Protein AF-A0A7K8HSU8-F1 (afdb_monomer_lite)

pLDDT: mean 90.06, std 8.22, range [56.69, 96.5]

Sequence (59 aa):
GDSNCSRCLNQVRRPTAEEFQRFLPWFLQDRPTLQCAKGGLGAYDTSVSMDANGTILGE

Organism: NCBI:txid461220

Structure (mmCIF, N/CA/C/O backbone):
data_AF-A0A7K8HSU8-F1
#
_entry.id   AF-A0A7K8HSU8-F1
#
loop_
_atom_site.group_PDB
_atom_site.id
_atom_site.type_symbol
_atom_site.label_atom_id
_atom_site.label_alt_id
_atom_site.label_comp_id
_atom_site.label_asym_id
_atom_site.label_entity_id
_atom_site.label_seq_id
_atom_site.pdbx_PDB_ins_code
_atom_site.Cartn_x
_atom_site.Cartn_y
_atom_site.Cartn_z
_atom_site.occupancy
_atom_site.B_iso_or_equiv
_atom_site.auth_seq_id
_atom_site.auth_comp_id
_atom_site.auth_asym_id
_atom_site.auth_atom_id
_atom_site.pdbx_PDB_model_num
ATOM 1 N N . GLY A 1 1 ? -0.558 8.815 -15.173 1.00 57.06 1 GLY A N 1
ATOM 2 C CA . GLY A 1 1 ? -1.373 8.492 -13.992 1.00 57.06 1 GLY A CA 1
ATOM 3 C C . GLY A 1 1 ? -2.810 8.668 -14.394 1.00 57.06 1 GLY A C 1
ATOM 4 O O . GLY A 1 1 ? -3.100 9.689 -15.003 1.00 57.06 1 GLY A O 1
ATOM 5 N N . ASP A 1 2 ? -3.645 7.661 -14.163 1.00 63.50 2 ASP A N 1
ATOM 6 C CA . ASP A 1 2 ? -5.054 7.675 -14.561 1.00 63.50 2 ASP A CA 1
ATOM 7 C C . ASP A 1 2 ? -5.786 8.898 -14.000 1.00 63.50 2 ASP A C 1
ATOM 9 O O . ASP A 1 2 ? -5.716 9.168 -12.799 1.00 63.50 2 ASP A O 1
ATOM 13 N N . SER A 1 3 ? -6.512 9.617 -14.856 1.00 78.19 3 SER A N 1
ATOM 14 C CA . SER A 1 3 ? -7.269 10.832 -14.510 1.00 78.19 3 SER A CA 1
ATOM 15 C C . SER A 1 3 ? -8.384 10.583 -13.484 1.00 78.19 3 SER A C 1
ATOM 17 O O . SER A 1 3 ? -8.928 11.534 -12.933 1.00 78.19 3 SER A O 1
ATOM 19 N N . ASN A 1 4 ? -8.709 9.313 -13.221 1.00 85.62 4 ASN A N 1
ATOM 20 C CA . ASN A 1 4 ? -9.739 8.874 -12.278 1.00 85.62 4 ASN A CA 1
ATOM 21 C C . ASN A 1 4 ? -9.173 8.363 -10.940 1.00 85.62 4 ASN A C 1
ATOM 23 O O . ASN A 1 4 ? -9.928 7.870 -10.105 1.00 85.62 4 ASN A O 1
ATOM 27 N N . CYS A 1 5 ? -7.858 8.447 -10.717 1.00 85.56 5 CYS A N 1
ATOM 28 C CA . CYS A 1 5 ? -7.248 7.981 -9.476 1.00 85.56 5 CYS A CA 1
ATOM 29 C C . CYS A 1 5 ? -7.303 9.065 -8.387 1.00 85.56 5 CYS A C 1
ATOM 31 O O . CYS A 1 5 ? -6.710 10.136 -8.519 1.00 85.56 5 CYS A O 1
ATOM 33 N N . SER A 1 6 ? -8.004 8.779 -7.289 1.00 88.88 6 SER A N 1
ATOM 34 C CA . SER A 1 6 ? -8.046 9.624 -6.091 1.00 88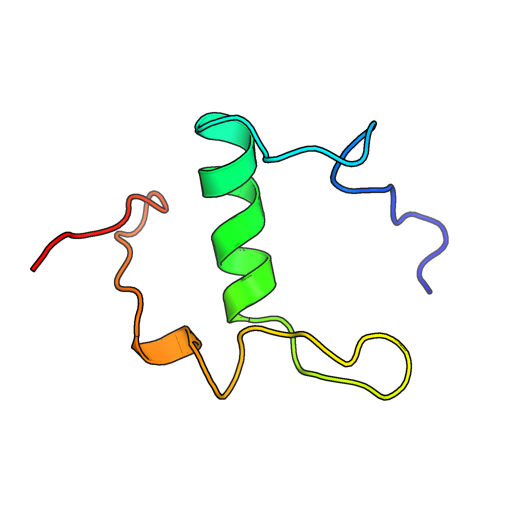.88 6 SER A CA 1
ATOM 35 C C . SER A 1 6 ? -7.043 9.154 -5.032 1.00 88.88 6 SER A C 1
ATOM 37 O O . SER A 1 6 ? -6.683 7.981 -4.975 1.00 88.88 6 SER A O 1
ATOM 39 N N . ARG A 1 7 ? -6.622 10.054 -4.135 1.00 90.56 7 ARG A N 1
ATOM 40 C CA . ARG A 1 7 ? -5.732 9.713 -3.009 1.00 90.56 7 ARG A CA 1
ATOM 41 C C . ARG A 1 7 ? -6.390 8.677 -2.086 1.00 90.56 7 ARG A C 1
ATOM 43 O O . ARG A 1 7 ? -7.559 8.831 -1.752 1.00 90.56 7 ARG A O 1
ATOM 50 N N . CYS A 1 8 ? -5.627 7.685 -1.610 1.00 91.88 8 CYS A N 1
ATOM 51 C CA . CYS A 1 8 ? -6.149 6.671 -0.678 1.00 91.88 8 CYS A CA 1
ATOM 52 C C . CYS A 1 8 ? -6.549 7.267 0.682 1.00 91.88 8 CYS A C 1
ATOM 54 O O . CYS A 1 8 ? -7.564 6.884 1.251 1.00 91.88 8 CYS A O 1
ATOM 56 N N . LEU A 1 9 ? -5.756 8.214 1.197 1.00 94.06 9 LEU A N 1
ATOM 57 C CA . LEU A 1 9 ? -6.012 8.900 2.465 1.00 94.06 9 LEU A CA 1
ATOM 58 C C . LEU A 1 9 ? -6.171 10.405 2.247 1.00 94.06 9 LEU A C 1
ATOM 60 O O . LEU A 1 9 ? -5.388 11.030 1.525 1.00 94.06 9 LEU A O 1
ATOM 64 N N . ASN A 1 10 ? -7.133 10.997 2.956 1.00 91.00 10 ASN A N 1
ATOM 65 C CA . ASN A 1 10 ? -7.379 12.443 2.944 1.00 91.00 10 ASN A CA 1
ATOM 66 C C . ASN A 1 10 ? -6.303 13.239 3.705 1.00 91.00 10 ASN A C 1
ATOM 68 O O . ASN A 1 10 ? -6.122 14.430 3.461 1.00 91.00 10 ASN A O 1
ATOM 72 N N . GLN A 1 11 ? -5.580 12.591 4.623 1.00 93.88 11 GLN A N 1
ATOM 73 C CA . GLN A 1 11 ? -4.526 13.194 5.441 1.00 93.88 11 GLN A CA 1
ATOM 74 C C . GLN A 1 11 ? -3.359 12.220 5.623 1.00 93.88 11 GLN A C 1
ATOM 76 O O . GLN A 1 11 ? -3.546 11.004 5.623 1.00 93.88 11 GLN A O 1
ATOM 81 N N . VAL A 1 12 ? -2.147 12.754 5.804 1.00 93.44 12 VAL A N 1
ATOM 82 C CA . VAL A 1 12 ? -0.953 11.946 6.089 1.00 93.44 12 VAL A CA 1
ATOM 83 C C . V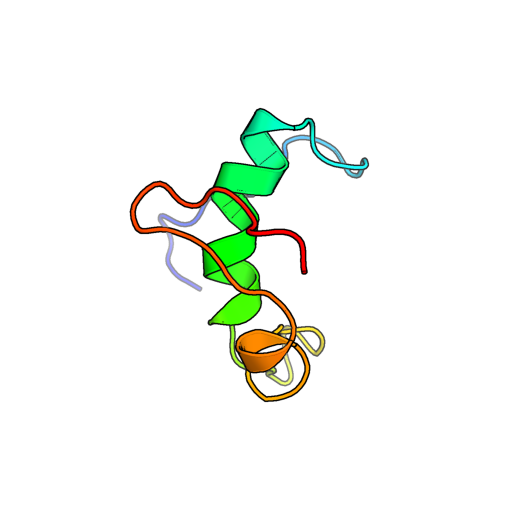AL A 1 12 ? -0.970 11.557 7.565 1.00 93.44 12 VAL A C 1
ATOM 85 O O . VAL A 1 12 ? -0.549 12.318 8.431 1.00 93.44 12 VAL A O 1
ATOM 88 N N . ARG A 1 13 ? -1.495 10.367 7.844 1.00 95.75 13 ARG A N 1
ATOM 89 C CA . ARG A 1 13 ? -1.547 9.746 9.171 1.00 95.75 13 ARG A CA 1
ATOM 90 C C . ARG A 1 13 ? -1.437 8.232 9.035 1.00 95.75 13 ARG A C 1
ATOM 92 O O . ARG A 1 13 ? -1.516 7.702 7.927 1.00 95.75 13 ARG A O 1
ATOM 99 N N . ARG A 1 14 ? -1.300 7.525 10.160 1.00 96.44 14 ARG A N 1
ATOM 100 C CA . ARG A 1 14 ? -1.539 6.077 10.155 1.00 96.44 14 ARG A CA 1
ATOM 101 C C . ARG A 1 14 ? -3.021 5.812 9.808 1.00 96.44 14 ARG A C 1
ATOM 103 O O . ARG A 1 14 ? -3.877 6.551 10.313 1.00 96.44 14 ARG A O 1
ATOM 110 N N . PRO A 1 15 ? -3.330 4.832 8.939 1.00 96.50 15 PRO A N 1
ATOM 111 C CA . PRO A 1 15 ? -4.711 4.467 8.620 1.00 96.50 15 PRO A CA 1
ATOM 112 C C . PRO A 1 15 ? -5.477 3.978 9.860 1.00 96.50 15 PRO A C 1
ATOM 114 O O . PRO A 1 15 ? -4.855 3.523 10.823 1.00 96.50 15 PRO A O 1
ATOM 117 N N . THR A 1 16 ? -6.811 4.047 9.835 1.00 96.00 16 THR A N 1
ATOM 118 C CA . THR A 1 16 ? -7.645 3.283 10.782 1.00 96.00 16 THR A CA 1
ATOM 119 C C . THR A 1 16 ? -7.550 1.789 10.468 1.00 96.00 16 THR A C 1
ATOM 121 O O . THR A 1 16 ? -6.980 1.405 9.444 1.00 96.00 16 THR A O 1
ATOM 124 N N . ALA A 1 17 ? -8.105 0.929 11.323 1.00 93.00 17 ALA A N 1
ATOM 125 C CA . ALA A 1 17 ? -8.107 -0.510 11.069 1.00 93.00 17 ALA A CA 1
ATOM 126 C C . ALA A 1 17 ? -8.803 -0.851 9.738 1.00 93.00 17 ALA A C 1
ATOM 128 O O . ALA A 1 17 ? -8.276 -1.629 8.945 1.00 93.00 17 ALA A O 1
ATOM 129 N N . GLU A 1 18 ? -9.931 -0.200 9.454 1.00 92.44 18 GLU A N 1
ATOM 130 C CA . GLU A 1 18 ? -10.730 -0.429 8.249 1.00 92.44 18 GLU A CA 1
ATOM 131 C C . GLU A 1 18 ? -10.000 0.061 6.990 1.00 92.44 18 GLU A C 1
ATOM 133 O O . GLU A 1 18 ? -9.949 -0.634 5.977 1.00 92.44 18 GLU A O 1
ATOM 138 N N . GLU A 1 19 ? -9.385 1.248 7.047 1.00 94.62 19 GLU A N 1
ATOM 139 C CA . GLU A 1 19 ? -8.566 1.770 5.947 1.00 94.62 19 GLU A CA 1
ATOM 140 C C . GLU A 1 19 ? -7.332 0.894 5.702 1.00 94.62 19 GLU A C 1
ATOM 142 O O . GLU A 1 19 ? -6.963 0.646 4.555 1.00 94.62 19 GLU A O 1
ATOM 147 N N . PHE A 1 20 ? -6.694 0.412 6.770 1.00 93.69 20 PHE A N 1
ATOM 148 C CA . PHE A 1 20 ? -5.524 -0.452 6.677 1.00 93.69 20 PHE A CA 1
ATOM 149 C C . PHE A 1 20 ? -5.864 -1.771 5.982 1.00 93.69 20 PHE A C 1
ATOM 151 O O . PHE A 1 20 ? -5.223 -2.105 4.989 1.00 93.69 20 PHE A O 1
ATOM 158 N N . GLN A 1 21 ? -6.903 -2.473 6.445 1.00 91.75 21 GLN A N 1
ATOM 159 C CA . GLN A 1 21 ? -7.368 -3.719 5.826 1.00 91.75 21 GLN A CA 1
ATOM 160 C C . GLN A 1 21 ? -7.759 -3.511 4.357 1.00 91.75 21 GLN A C 1
ATOM 162 O O . GLN A 1 21 ? -7.429 -4.331 3.506 1.00 91.75 21 GLN A O 1
ATOM 167 N N . ARG A 1 22 ? -8.387 -2.373 4.029 1.00 91.75 22 ARG A N 1
ATOM 168 C CA . ARG A 1 22 ? -8.755 -2.034 2.649 1.00 91.75 22 ARG A CA 1
ATOM 169 C C . ARG A 1 22 ? -7.547 -1.808 1.734 1.00 91.75 22 ARG A C 1
ATOM 171 O O . ARG A 1 22 ? -7.582 -2.229 0.581 1.00 91.75 22 ARG A O 1
ATOM 178 N N . PHE A 1 23 ? -6.520 -1.094 2.196 1.00 94.19 23 PHE A N 1
ATOM 179 C CA . PHE A 1 23 ? -5.403 -0.664 1.342 1.00 94.19 23 PHE A CA 1
ATOM 180 C C . PHE A 1 23 ? -4.202 -1.615 1.351 1.00 94.19 23 PHE A C 1
ATOM 182 O O . PHE A 1 23 ? -3.404 -1.591 0.413 1.00 94.19 23 PHE A O 1
ATOM 189 N N . LEU A 1 24 ? -4.060 -2.460 2.375 1.00 94.88 24 LEU A N 1
ATOM 190 C CA . LEU A 1 24 ? -2.930 -3.377 2.502 1.00 94.88 24 LEU A CA 1
ATOM 191 C C . LEU A 1 24 ? -2.792 -4.353 1.316 1.00 94.88 24 LEU A C 1
ATOM 193 O O . LEU A 1 24 ? -1.676 -4.470 0.807 1.00 94.88 24 LEU A O 1
ATOM 197 N N . PRO A 1 25 ? -3.862 -4.998 0.803 1.00 94.12 25 PRO A N 1
ATOM 198 C CA . PRO A 1 25 ? -3.737 -5.891 -0.348 1.00 94.12 25 PRO A CA 1
ATOM 199 C C . PRO A 1 25 ? -3.187 -5.188 -1.593 1.00 94.12 25 PRO A C 1
ATOM 201 O O . PRO A 1 25 ? -2.410 -5.777 -2.341 1.00 94.12 25 PRO A O 1
ATOM 204 N N . TRP A 1 26 ? -3.541 -3.913 -1.797 1.00 94.19 26 TRP A N 1
ATOM 205 C CA . TRP A 1 26 ? -3.013 -3.119 -2.907 1.00 94.19 26 TRP A CA 1
ATOM 206 C C . TRP A 1 26 ? -1.526 -2.848 -2.727 1.00 94.19 26 TRP A C 1
ATOM 208 O O . TRP A 1 26 ? -0.769 -3.009 -3.674 1.00 94.19 26 TRP A O 1
ATOM 218 N N . PHE A 1 27 ? -1.093 -2.502 -1.511 1.00 95.25 27 PHE A N 1
ATOM 219 C CA . PHE A 1 27 ? 0.323 -2.296 -1.218 1.00 95.25 27 PHE A CA 1
ATOM 220 C C . PHE A 1 27 ? 1.155 -3.561 -1.463 1.00 95.25 27 PHE A C 1
ATOM 222 O O . PHE A 1 27 ? 2.207 -3.469 -2.090 1.00 95.25 27 PHE A O 1
ATOM 229 N N . LEU A 1 28 ? 0.693 -4.734 -1.017 1.00 95.62 28 LEU A N 1
ATOM 230 C CA . LEU A 1 28 ? 1.425 -5.996 -1.203 1.00 95.62 28 LEU A CA 1
ATOM 231 C C . LEU A 1 28 ? 1.556 -6.408 -2.674 1.00 95.62 28 LEU A C 1
ATOM 233 O O . LEU A 1 28 ? 2.504 -7.097 -3.028 1.00 95.62 28 LEU A O 1
ATOM 237 N N . GLN A 1 29 ? 0.639 -5.967 -3.535 1.00 94.44 29 GLN A N 1
ATOM 238 C CA . GLN A 1 29 ? 0.699 -6.221 -4.977 1.00 94.44 29 GLN A CA 1
ATOM 239 C C . GLN A 1 29 ? 1.339 -5.071 -5.764 1.00 94.44 29 GLN A C 1
ATOM 241 O O . GLN A 1 29 ? 1.629 -5.230 -6.952 1.00 94.44 29 GLN A O 1
ATOM 246 N N . ASP A 1 30 ? 1.576 -3.923 -5.125 1.00 94.88 30 ASP A N 1
ATOM 247 C CA . ASP A 1 30 ? 2.170 -2.765 -5.779 1.00 94.88 30 ASP A CA 1
ATOM 248 C C . ASP A 1 30 ? 3.656 -3.003 -6.045 1.00 94.88 30 ASP A C 1
ATOM 250 O O . ASP A 1 30 ? 4.436 -3.364 -5.155 1.00 94.88 30 ASP A O 1
ATOM 254 N N . ARG A 1 31 ? 4.044 -2.797 -7.302 1.00 95.19 31 ARG A N 1
ATOM 255 C CA . ARG A 1 31 ? 5.378 -3.097 -7.812 1.00 95.19 31 ARG A CA 1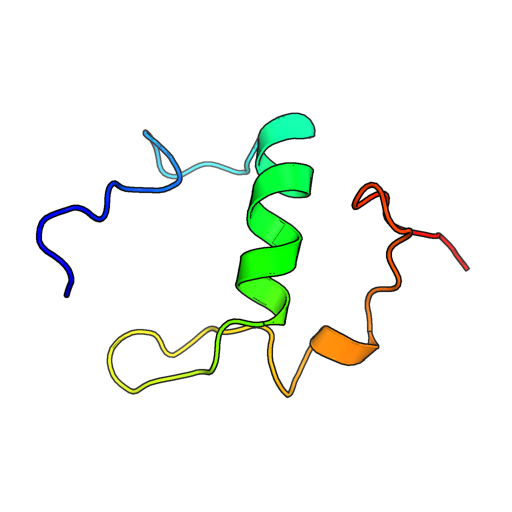
ATOM 256 C C . ARG A 1 31 ? 6.228 -1.828 -7.709 1.00 95.19 31 ARG A C 1
ATOM 258 O O . ARG A 1 31 ? 5.835 -0.813 -8.282 1.00 95.19 31 ARG A O 1
ATOM 265 N N . PRO A 1 32 ? 7.391 -1.851 -7.034 1.00 93.94 32 PRO A N 1
ATOM 266 C CA . PRO A 1 32 ? 8.237 -0.666 -6.919 1.00 93.94 32 PRO A CA 1
ATOM 267 C C . PRO A 1 32 ? 8.593 -0.068 -8.288 1.00 93.94 32 PRO A C 1
ATOM 269 O O . PRO A 1 32 ? 8.981 -0.783 -9.215 1.00 93.94 32 PRO A O 1
ATOM 272 N N . THR A 1 33 ? 8.487 1.255 -8.409 1.00 93.56 33 THR A N 1
ATOM 273 C CA . THR A 1 33 ? 8.805 2.021 -9.625 1.00 93.56 33 THR A CA 1
ATOM 274 C C . THR A 1 33 ? 9.692 3.224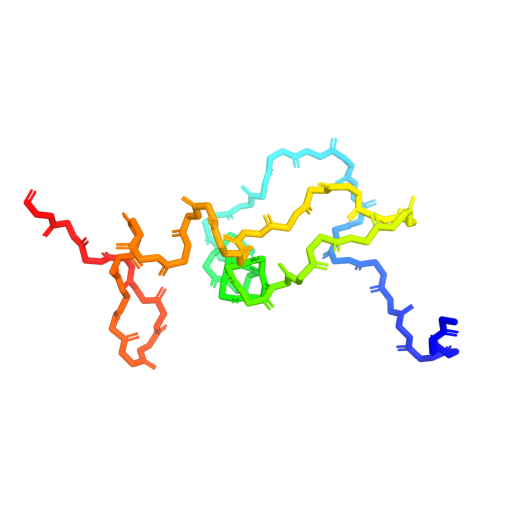 -9.300 1.00 93.56 33 THR A C 1
ATOM 276 O O . THR A 1 33 ? 9.884 3.578 -8.138 1.00 93.56 33 THR A O 1
ATOM 279 N N . LEU A 1 34 ? 10.212 3.908 -10.325 1.00 94.94 34 LEU A N 1
ATOM 280 C CA . LEU A 1 34 ? 10.973 5.150 -10.128 1.00 94.94 34 LEU A CA 1
ATOM 281 C C . LEU A 1 34 ? 10.113 6.279 -9.534 1.00 94.94 34 LEU A C 1
ATOM 283 O O . LEU A 1 34 ? 10.632 7.140 -8.831 1.00 94.94 34 LEU A O 1
ATOM 287 N N . GLN A 1 35 ? 8.806 6.278 -9.805 1.00 91.88 35 GLN A N 1
ATOM 288 C CA . GLN A 1 35 ? 7.858 7.263 -9.282 1.00 91.88 35 GLN A CA 1
ATOM 289 C C . GLN A 1 35 ? 7.362 6.910 -7.871 1.00 91.88 35 GLN A C 1
ATOM 291 O O . GLN A 1 35 ? 7.036 7.810 -7.099 1.00 91.88 35 GLN A O 1
ATOM 296 N N . CYS A 1 36 ? 7.325 5.621 -7.522 1.00 89.19 36 CYS A N 1
ATOM 297 C CA . CYS A 1 36 ? 6.987 5.128 -6.190 1.00 89.19 36 CYS A CA 1
ATOM 298 C C . CYS A 1 36 ? 7.964 4.018 -5.782 1.00 89.19 36 CYS A C 1
ATOM 300 O O . CYS A 1 36 ? 7.774 2.846 -6.102 1.00 89.19 36 CYS A O 1
ATOM 302 N N . ALA A 1 37 ? 9.021 4.392 -5.060 1.00 92.31 37 ALA A N 1
ATOM 303 C CA . ALA A 1 37 ? 10.086 3.460 -4.686 1.00 92.31 37 ALA A CA 1
ATOM 304 C C . ALA A 1 37 ? 9.653 2.395 -3.659 1.00 92.31 37 ALA A C 1
ATOM 306 O O . ALA A 1 37 ? 10.382 1.432 -3.435 1.00 92.31 37 ALA A O 1
ATOM 307 N N . LYS A 1 38 ? 8.502 2.577 -2.999 1.00 90.88 38 LYS A N 1
ATOM 308 C CA . LYS A 1 38 ? 8.010 1.698 -1.933 1.00 90.88 38 LYS A CA 1
ATOM 309 C C . LYS A 1 38 ? 6.743 0.984 -2.396 1.00 90.88 38 LYS A C 1
ATOM 311 O O . LYS A 1 38 ? 5.669 1.569 -2.341 1.00 90.88 38 LYS A O 1
ATOM 316 N N . GLY A 1 39 ? 6.895 -0.273 -2.793 1.00 92.31 39 GLY A N 1
ATOM 317 C CA . GLY A 1 39 ? 5.811 -1.222 -3.045 1.00 92.31 39 GLY A CA 1
ATOM 318 C C . GLY A 1 39 ? 6.061 -2.498 -2.245 1.00 92.31 39 GLY A C 1
ATOM 319 O O . GLY A 1 39 ? 7.208 -2.793 -1.901 1.00 92.31 39 GLY A O 1
ATOM 320 N N . GLY A 1 40 ? 5.002 -3.218 -1.886 1.00 95.25 40 GLY A N 1
ATOM 321 C CA . GLY A 1 40 ? 5.112 -4.439 -1.094 1.00 95.25 40 GLY A CA 1
ATOM 322 C C . GLY A 1 40 ? 5.538 -5.659 -1.905 1.00 95.25 40 GLY A C 1
ATOM 323 O O . GLY A 1 40 ? 6.099 -6.597 -1.333 1.00 95.25 40 GLY A O 1
ATOM 324 N N . LEU A 1 41 ? 5.336 -5.628 -3.226 1.00 94.94 41 LEU A N 1
ATOM 325 C CA . LEU A 1 41 ? 5.623 -6.758 -4.099 1.00 94.94 41 LEU A CA 1
ATOM 326 C C . LEU A 1 41 ? 7.130 -7.020 -4.201 1.00 94.94 41 LEU A C 1
ATOM 328 O O . LEU A 1 41 ? 7.900 -6.149 -4.617 1.00 94.94 41 LEU A O 1
ATOM 332 N N . GLY A 1 42 ? 7.536 -8.245 -3.868 1.00 93.19 42 GLY A N 1
ATOM 333 C CA . GLY A 1 42 ? 8.919 -8.716 -3.901 1.00 93.19 42 GLY A CA 1
ATOM 334 C C . GLY A 1 42 ? 9.681 -8.538 -2.587 1.00 93.19 42 GLY A C 1
ATOM 335 O O . GLY A 1 42 ? 10.813 -9.007 -2.489 1.00 93.19 42 GLY A O 1
ATOM 336 N N . ALA A 1 43 ? 9.089 -7.875 -1.589 1.00 94.81 43 ALA A N 1
ATOM 337 C CA . ALA A 1 43 ? 9.690 -7.707 -0.266 1.00 94.81 43 ALA A CA 1
ATOM 338 C C . ALA A 1 43 ? 8.799 -8.239 0.861 1.00 94.81 43 ALA A C 1
ATOM 340 O O . ALA A 1 43 ? 9.307 -8.866 1.785 1.00 94.81 43 ALA A O 1
ATOM 341 N N . TYR A 1 44 ? 7.492 -7.975 0.797 1.00 94.25 44 TYR A N 1
ATOM 342 C CA . TYR A 1 44 ? 6.551 -8.251 1.886 1.00 94.25 44 TYR A CA 1
ATOM 343 C C . TYR A 1 44 ? 5.343 -9.090 1.453 1.00 94.25 44 TYR A C 1
ATOM 345 O O . TYR A 1 44 ? 4.567 -9.513 2.307 1.00 94.25 44 TYR A O 1
ATOM 353 N N . ASP A 1 45 ? 5.163 -9.335 0.155 1.00 90.81 45 ASP A N 1
ATOM 354 C CA . ASP A 1 45 ? 3.999 -10.017 -0.423 1.00 90.81 45 ASP A CA 1
ATOM 355 C C . ASP A 1 45 ? 3.824 -11.458 0.061 1.00 90.81 45 ASP A C 1
ATOM 357 O O . ASP A 1 45 ? 2.695 -11.921 0.188 1.00 90.81 45 ASP A O 1
ATOM 361 N N . THR A 1 46 ? 4.917 -12.142 0.404 1.00 92.25 46 THR A N 1
ATOM 362 C CA . THR A 1 46 ? 4.882 -13.490 0.997 1.00 92.25 46 THR A CA 1
ATOM 363 C C . THR A 1 46 ? 5.060 -13.489 2.514 1.00 92.25 46 THR A C 1
ATOM 365 O O . THR A 1 46 ? 5.083 -14.551 3.126 1.00 92.25 46 THR A O 1
ATOM 368 N N . SER A 1 47 ? 5.257 -12.321 3.129 1.00 93.56 47 SER A N 1
ATOM 369 C CA . SER A 1 47 ? 5.491 -12.188 4.575 1.00 93.56 47 SER A CA 1
ATOM 370 C C . SER A 1 47 ? 4.209 -11.940 5.364 1.00 93.56 47 SER A C 1
ATOM 372 O O . SER A 1 47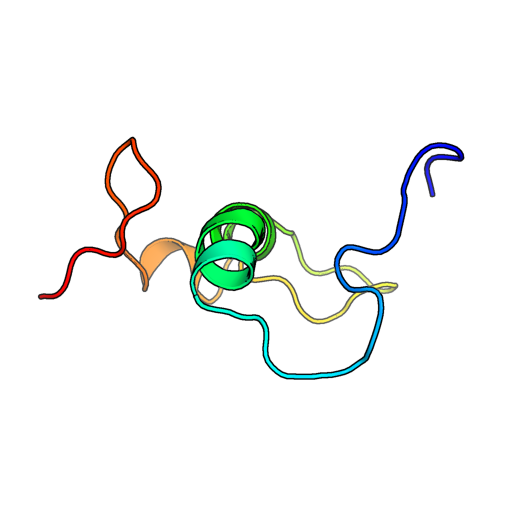 ? 4.230 -11.990 6.590 1.00 93.56 47 SER A O 1
ATOM 374 N N . VAL A 1 48 ? 3.107 -11.629 4.680 1.00 91.56 48 VAL A N 1
ATOM 375 C CA . VAL A 1 48 ? 1.807 -11.355 5.292 1.00 91.56 48 VAL A CA 1
ATOM 376 C C . VAL A 1 48 ? 0.771 -12.284 4.674 1.00 91.56 48 VAL A C 1
ATOM 378 O O . VAL A 1 48 ? 0.439 -12.153 3.498 1.00 91.56 48 VAL A O 1
ATOM 381 N N . SER A 1 49 ? 0.232 -13.195 5.481 1.00 91.62 49 SER A N 1
ATOM 382 C CA . SER A 1 49 ? -0.853 -14.091 5.076 1.00 91.62 49 SER A CA 1
ATOM 383 C C . SER A 1 49 ? -2.208 -13.445 5.349 1.00 91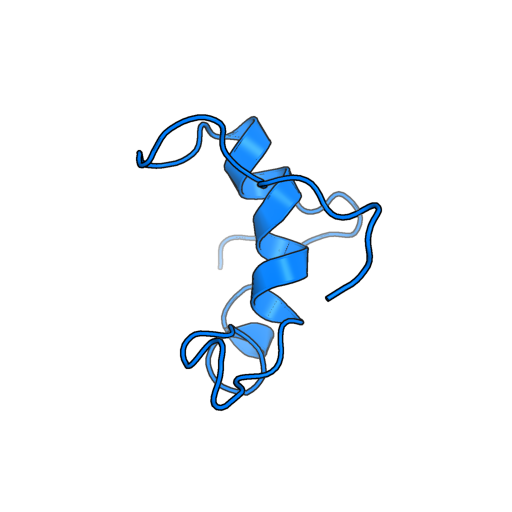.62 49 SER A C 1
ATOM 385 O O . SER A 1 49 ? -2.446 -12.926 6.440 1.00 91.62 49 SER A O 1
ATOM 387 N N . MET A 1 50 ? -3.111 -13.486 4.368 1.00 89.50 50 MET A N 1
ATOM 388 C CA . MET A 1 50 ? -4.484 -12.996 4.504 1.00 89.50 50 MET A CA 1
ATOM 389 C C . MET A 1 50 ? -5.491 -14.042 4.036 1.00 89.50 50 MET A C 1
ATOM 391 O O . MET A 1 50 ? -5.222 -14.799 3.102 1.00 89.50 50 MET A O 1
ATOM 395 N N . ASP A 1 51 ? -6.658 -14.071 4.676 1.00 89.56 51 ASP A N 1
ATOM 396 C CA . ASP A 1 51 ? -7.795 -14.847 4.187 1.00 89.56 51 ASP A CA 1
ATOM 397 C C . ASP A 1 51 ? -8.479 -14.174 2.981 1.00 89.56 51 ASP A C 1
ATOM 399 O O . ASP A 1 51 ? -8.129 -13.071 2.553 1.00 89.56 51 ASP A O 1
ATOM 403 N N . ALA A 1 52 ? -9.499 -14.838 2.431 1.00 86.75 52 ALA A N 1
ATOM 404 C CA . ALA A 1 52 ? -10.271 -14.324 1.298 1.00 86.75 52 ALA A CA 1
ATOM 405 C C . ALA A 1 52 ? -11.040 -13.020 1.602 1.00 86.75 52 ALA A C 1
ATOM 407 O O . ALA A 1 52 ? -11.498 -12.358 0.673 1.00 86.75 52 ALA A O 1
ATOM 408 N N . ASN A 1 53 ? -11.192 -12.653 2.877 1.00 84.94 53 ASN A N 1
ATOM 409 C CA . ASN A 1 53 ? -11.841 -11.422 3.322 1.00 84.94 53 ASN A CA 1
ATOM 410 C C . ASN A 1 53 ? -10.821 -10.300 3.619 1.00 84.94 53 ASN A C 1
ATOM 412 O O . ASN A 1 53 ? -11.202 -9.207 4.030 1.00 84.94 53 ASN A O 1
ATOM 416 N N . GLY A 1 54 ? -9.522 -10.543 3.407 1.00 80.88 54 GLY A N 1
ATOM 417 C CA . GLY A 1 54 ? -8.461 -9.573 3.683 1.00 80.88 54 GLY A CA 1
ATOM 418 C C . GLY A 1 54 ? -8.090 -9.463 5.164 1.00 80.88 54 GLY A C 1
ATOM 419 O O . GLY A 1 54 ? -7.420 -8.508 5.561 1.00 80.88 54 GLY A O 1
ATOM 420 N N . THR A 1 55 ? -8.503 -10.423 5.992 1.00 88.44 55 THR A N 1
ATOM 421 C CA . THR A 1 55 ? -8.091 -10.489 7.396 1.00 88.44 55 THR A CA 1
ATOM 422 C C . THR A 1 55 ? -6.687 -11.067 7.475 1.00 88.44 55 THR A C 1
ATOM 424 O O . THR A 1 55 ? -6.425 -12.126 6.906 1.00 88.44 55 THR A O 1
ATOM 427 N N . ILE A 1 56 ? -5.787 -10.398 8.201 1.00 89.88 56 ILE A N 1
ATOM 428 C CA . ILE A 1 56 ? -4.435 -10.913 8.441 1.00 89.88 56 ILE A CA 1
ATOM 429 C C . ILE A 1 56 ? -4.523 -12.136 9.346 1.00 89.88 56 ILE A C 1
ATOM 431 O O . ILE A 1 56 ? -5.077 -12.072 10.444 1.00 89.88 56 ILE A O 1
ATOM 435 N N . LEU A 1 57 ? -3.944 -13.234 8.878 1.00 88.56 57 LEU A N 1
ATOM 436 C CA . LEU A 1 57 ? -3.793 -14.460 9.639 1.00 88.56 57 LEU A CA 1
ATOM 437 C C . LEU A 1 57 ? -2.522 -14.336 10.482 1.00 88.56 57 LEU A C 1
ATOM 439 O O . LEU A 1 57 ? -1.444 -14.079 9.948 1.00 88.56 57 LEU A O 1
ATOM 443 N N . GLY A 1 58 ? -2.665 -14.454 11.801 1.00 78.88 58 GLY A N 1
ATOM 444 C CA . GLY A 1 58 ? -1.522 -14.575 12.703 1.00 78.88 58 GLY A CA 1
ATOM 445 C C . GLY A 1 58 ? -0.976 -16.000 12.672 1.00 78.88 58 GLY A C 1
ATOM 446 O O . GLY A 1 58 ? -1.763 -16.945 12.605 1.00 78.88 58 GLY A O 1
ATOM 447 N N . GLU A 1 59 ? 0.347 -16.132 12.722 1.00 56.69 59 GLU A N 1
ATOM 448 C CA . GLU A 1 59 ? 1.035 -17.401 13.001 1.00 56.69 59 GLU A CA 1
ATOM 449 C C . GLU A 1 59 ? 1.281 -17.578 14.503 1.00 56.69 59 GLU A C 1
ATOM 451 O O . GLU A 1 59 ? 1.572 -16.562 15.182 1.00 56.69 59 GLU A O 1
#

Radius of gyration: 12.74 Å; chains: 1; bounding box: 23×31×28 Å

Secondary structure (DSSP, 8-state):
--TTPPPS-SSSSPPPHHHHHHHHHHHHHPPP-SS----STTTTTTTS-B-TT-PBPP-

Foldseek 3Di:
DDPPDDDLDPDPDDDDPVSCLVCVVVQLPDDADPVRNRGNDPPCVVVWDADPSSHTDDD